Protein AF-A0AAV7UX30-F1 (afdb_monomer_lite)

Foldseek 3Di:
DDEDEDADADEDAEEEEAADDYEYEEEYEYEEEYEHHEHYEYNYEYAYEYEYEAHYEYEAEEEYHYHEEYEHAYEYEYAEEYEAEEEYEAHEEYEYEEEYEAEEEYEHEEHYHYNYDYHYHYHYDYDYDDD

Structure (mmCIF, N/CA/C/O backbone):
data_AF-A0AAV7UX30-F1
#
_entry.id   AF-A0AAV7UX30-F1
#
loop_
_atom_site.group_PDB
_atom_site.id
_atom_site.type_symbol
_atom_site.label_atom_id
_atom_site.label_alt_id
_atom_site.label_comp_id
_atom_site.label_asym_id
_atom_site.label_entity_id
_atom_site.label_seq_id
_atom_site.pdbx_PDB_ins_code
_atom_site.Cartn_x
_atom_site.Cartn_y
_atom_site.Cartn_z
_atom_site.occupancy
_atom_site.B_iso_or_equiv
_atom_site.auth_seq_id
_atom_site.auth_comp_id
_atom_site.auth_asym_id
_atom_site.auth_atom_id
_atom_site.pdbx_PDB_model_num
ATOM 1 N N . MET A 1 1 ? -1.260 0.871 -24.128 1.00 43.91 1 MET A N 1
ATOM 2 C CA . MET A 1 1 ? -0.107 0.504 -23.287 1.00 43.91 1 MET A CA 1
ATOM 3 C C . MET A 1 1 ? -0.537 -0.767 -22.577 1.00 43.91 1 MET A C 1
ATOM 5 O O . MET A 1 1 ? -1.609 -0.753 -21.989 1.00 43.91 1 MET A O 1
ATOM 9 N N . GLY A 1 2 ? 0.112 -1.894 -22.880 1.00 38.81 2 GLY A N 1
ATOM 10 C CA . GLY A 1 2 ? -0.275 -3.208 -22.342 1.00 38.81 2 GLY A CA 1
ATOM 11 C C . GLY A 1 2 ? 0.251 -3.395 -20.916 1.00 38.81 2 GLY A C 1
ATOM 12 O O . GLY A 1 2 ? 1.060 -2.573 -20.496 1.00 38.81 2 GLY A O 1
ATOM 13 N N . PRO A 1 3 ? -0.187 -4.435 -20.185 1.00 50.16 3 PRO A N 1
ATOM 14 C CA . PRO A 1 3 ? 0.349 -4.722 -18.858 1.00 50.16 3 PRO A CA 1
ATOM 15 C C . PRO A 1 3 ? 1.848 -5.018 -18.974 1.00 50.16 3 PRO A C 1
ATOM 17 O O . PRO A 1 3 ? 2.245 -5.957 -19.669 1.00 50.16 3 PRO A O 1
ATOM 20 N N . GLU A 1 4 ? 2.679 -4.204 -18.330 1.00 55.91 4 GLU A N 1
ATOM 21 C CA . GLU A 1 4 ? 4.115 -4.455 -18.250 1.00 55.91 4 GLU A CA 1
ATOM 22 C C . GLU A 1 4 ? 4.330 -5.573 -17.224 1.00 55.91 4 GLU A C 1
ATOM 24 O O . GLU A 1 4 ? 4.103 -5.396 -16.034 1.00 55.91 4 GLU A O 1
ATOM 29 N N . HIS A 1 5 ? 4.677 -6.773 -17.693 1.00 49.81 5 HIS A N 1
ATOM 30 C CA . HIS A 1 5 ? 5.079 -7.876 -16.819 1.00 49.81 5 HIS A CA 1
ATOM 31 C C . HIS A 1 5 ? 6.583 -7.788 -16.612 1.00 49.81 5 HIS A C 1
ATOM 33 O O . HIS A 1 5 ? 7.352 -8.187 -17.491 1.00 49.81 5 HIS A O 1
ATOM 39 N N . THR A 1 6 ? 7.002 -7.281 -15.455 1.00 53.41 6 THR A N 1
ATOM 40 C CA . THR A 1 6 ? 8.425 -7.182 -15.135 1.00 53.41 6 THR A CA 1
ATOM 41 C C . THR A 1 6 ? 8.747 -8.075 -13.946 1.00 53.41 6 THR A C 1
ATOM 43 O O . THR A 1 6 ? 8.472 -7.751 -12.799 1.00 53.41 6 THR A O 1
ATOM 46 N N . ALA A 1 7 ? 9.357 -9.229 -14.216 1.00 50.03 7 ALA A N 1
ATOM 47 C CA . ALA A 1 7 ? 10.026 -10.012 -13.183 1.00 50.03 7 ALA A CA 1
ATOM 48 C C . ALA A 1 7 ? 11.434 -9.427 -12.990 1.00 50.03 7 ALA A C 1
ATOM 50 O O . ALA A 1 7 ? 12.364 -9.796 -13.709 1.00 50.03 7 ALA A O 1
ATOM 51 N N . ARG A 1 8 ? 11.581 -8.460 -12.081 1.00 56.22 8 ARG A N 1
ATOM 52 C CA . ARG A 1 8 ? 12.874 -7.849 -11.737 1.00 56.22 8 ARG A CA 1
ATOM 53 C C . ARG A 1 8 ? 12.935 -7.529 -10.247 1.00 56.22 8 ARG A C 1
ATOM 55 O O . ARG A 1 8 ? 11.940 -7.085 -9.699 1.00 56.22 8 ARG A O 1
ATOM 62 N N . VAL A 1 9 ? 14.112 -7.687 -9.643 1.00 56.06 9 VAL A N 1
ATOM 63 C CA . VAL A 1 9 ? 14.461 -6.914 -8.445 1.00 56.06 9 VAL A CA 1
ATOM 64 C C . VAL A 1 9 ? 14.764 -5.503 -8.937 1.00 56.06 9 VAL A C 1
ATOM 66 O O . VAL A 1 9 ? 15.642 -5.336 -9.791 1.00 56.06 9 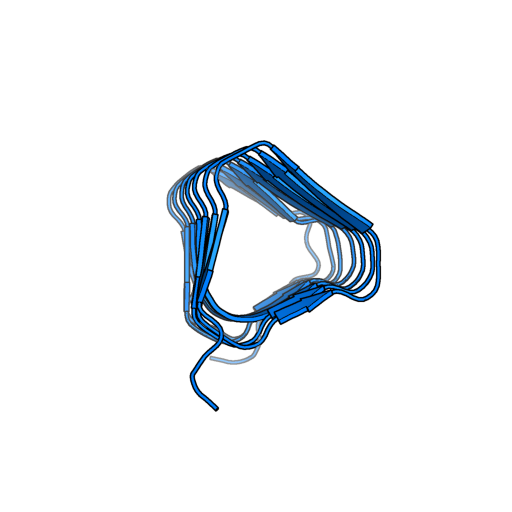VAL A O 1
ATOM 69 N N . SER A 1 10 ? 13.999 -4.511 -8.493 1.00 66.56 10 SER A N 1
ATOM 70 C CA . SER A 1 10 ? 14.158 -3.119 -8.930 1.00 66.56 10 SER A CA 1
ATOM 71 C C . SER A 1 10 ? 14.341 -2.222 -7.721 1.00 66.56 10 SER A C 1
ATOM 73 O O . SER A 1 10 ? 13.437 -2.116 -6.903 1.00 66.56 10 SER A O 1
ATOM 75 N N . GLY A 1 11 ? 15.500 -1.571 -7.644 1.00 67.25 11 GLY A N 1
ATOM 76 C CA . GLY A 1 11 ? 15.712 -0.405 -6.795 1.00 67.25 11 GLY A CA 1
ATOM 77 C C . GLY A 1 11 ? 15.565 0.850 -7.648 1.00 67.25 11 GLY A C 1
ATOM 78 O O . GLY A 1 11 ? 16.224 0.928 -8.692 1.00 67.25 11 GLY A O 1
ATOM 79 N N . GLN A 1 12 ? 14.724 1.808 -7.264 1.00 76.00 12 GLN A N 1
ATOM 80 C CA . GLN A 1 12 ? 14.783 3.148 -7.859 1.00 76.00 12 GLN A CA 1
ATOM 81 C C . GLN A 1 12 ? 15.088 4.187 -6.791 1.00 76.00 12 GLN A C 1
ATOM 83 O O . GLN A 1 12 ? 14.552 4.152 -5.691 1.00 76.00 12 GLN A O 1
ATOM 88 N N . GLU A 1 13 ? 15.950 5.127 -7.163 1.00 78.06 13 GLU A N 1
ATOM 89 C CA . GLU A 1 13 ? 16.272 6.300 -6.366 1.00 78.06 13 GLU A CA 1
ATOM 90 C C . GLU A 1 13 ? 15.673 7.528 -7.059 1.00 78.06 13 GLU A C 1
ATOM 92 O O . GLU A 1 13 ? 15.968 7.811 -8.227 1.00 78.06 13 GLU A O 1
ATOM 97 N N . GLY A 1 14 ? 14.835 8.269 -6.341 1.00 79.75 14 GLY A N 1
ATOM 98 C CA . GLY A 1 14 ? 14.198 9.494 -6.806 1.00 79.75 14 GLY A CA 1
ATOM 99 C C . GLY A 1 14 ? 12.707 9.353 -7.143 1.00 79.75 14 GLY A C 1
ATOM 100 O O . GLY A 1 14 ? 12.094 8.315 -6.921 1.00 79.75 14 GLY A O 1
ATOM 101 N N . PRO A 1 15 ? 12.093 10.437 -7.655 1.00 81.00 15 PRO A N 1
ATOM 102 C CA . PRO A 1 15 ? 10.652 10.509 -7.843 1.00 81.00 15 PRO A CA 1
ATOM 103 C C . PRO A 1 15 ? 10.144 9.522 -8.899 1.00 81.00 15 PRO A C 1
ATOM 105 O O . PRO A 1 15 ? 10.625 9.530 -10.037 1.00 81.00 15 PRO A O 1
ATOM 108 N N . SER A 1 16 ? 9.100 8.773 -8.552 1.00 81.44 16 SER A N 1
ATOM 109 C CA . SER A 1 16 ? 8.432 7.824 -9.447 1.00 81.44 16 SER A CA 1
ATOM 110 C C . SER A 1 16 ? 6.957 8.182 -9.639 1.00 81.44 16 SER A C 1
ATOM 112 O O . SER A 1 16 ? 6.257 8.541 -8.694 1.00 81.44 16 SER A O 1
ATOM 114 N N . ILE A 1 17 ? 6.472 8.100 -10.883 1.00 81.56 17 ILE A N 1
ATOM 115 C CA . ILE A 1 17 ? 5.052 8.277 -11.216 1.00 81.56 17 ILE A CA 1
ATOM 116 C C . ILE A 1 17 ? 4.611 7.100 -12.083 1.00 81.56 17 ILE A C 1
ATOM 118 O O . ILE A 1 17 ? 5.071 6.960 -13.218 1.00 81.56 17 ILE A O 1
ATOM 122 N N . VAL A 1 18 ? 3.700 6.284 -11.562 1.00 74.06 18 VAL A N 1
ATOM 123 C CA . VAL A 1 18 ? 3.106 5.130 -12.244 1.00 74.06 18 VAL A CA 1
ATOM 124 C C . VAL A 1 18 ? 1.639 5.433 -12.512 1.00 74.06 18 VAL A C 1
ATOM 126 O O . VAL A 1 18 ? 0.937 5.976 -11.663 1.00 74.06 18 VAL A O 1
ATOM 129 N N . THR A 1 19 ? 1.140 5.111 -13.703 1.00 67.12 19 THR A N 1
ATOM 130 C CA . THR A 1 19 ? -0.277 5.323 -14.042 1.00 67.12 19 THR A CA 1
ATOM 131 C C . THR A 1 19 ? -0.918 4.031 -14.564 1.00 67.12 19 THR A C 1
ATOM 133 O O . THR A 1 19 ? -1.397 3.981 -15.694 1.00 67.12 19 THR A O 1
ATOM 136 N N . GLY A 1 20 ? -0.887 2.991 -13.720 1.00 59.22 20 GLY A N 1
ATOM 137 C CA . GLY A 1 20 ? -1.610 1.716 -13.828 1.00 59.22 20 GLY A CA 1
ATOM 138 C C . GLY A 1 20 ? -1.240 0.834 -15.025 1.00 59.22 20 GLY A C 1
ATOM 139 O O . GLY A 1 20 ? -0.456 1.233 -15.884 1.00 59.22 20 GLY A O 1
ATOM 140 N N . PRO A 1 21 ? -1.937 -0.306 -15.194 1.00 57.88 21 PRO A N 1
ATOM 141 C CA . PRO A 1 21 ? -1.865 -1.476 -14.304 1.00 57.88 21 PRO A CA 1
ATOM 142 C C . PRO A 1 21 ? -0.411 -1.889 -13.997 1.00 57.88 21 PRO A C 1
ATOM 144 O O . PRO A 1 21 ? 0.391 -1.921 -14.926 1.00 57.88 21 PRO A O 1
ATOM 147 N N . GLU A 1 22 ? -0.078 -2.316 -12.780 1.00 65.81 22 GLU A N 1
ATOM 148 C CA . GLU A 1 22 ? 1.226 -2.940 -12.500 1.00 65.81 22 GLU A CA 1
ATOM 149 C C . GLU A 1 22 ? 1.087 -4.354 -11.927 1.00 65.81 22 GLU A C 1
ATOM 151 O O . GLU A 1 22 ? 0.202 -4.632 -11.124 1.00 65.81 22 GLU A O 1
ATOM 156 N N . THR A 1 23 ? 1.939 -5.269 -12.402 1.00 62.66 23 THR A N 1
ATOM 157 C CA . THR A 1 23 ? 2.082 -6.628 -11.874 1.00 62.66 23 THR A CA 1
ATOM 158 C C . THR A 1 23 ? 3.561 -6.933 -11.710 1.00 62.66 23 THR A C 1
ATOM 160 O O . THR A 1 23 ? 4.252 -7.256 -12.685 1.00 62.66 23 THR A O 1
ATOM 163 N N . THR A 1 24 ? 4.026 -6.857 -10.470 1.00 64.88 24 THR A N 1
ATOM 164 C CA . THR A 1 24 ? 5.414 -7.125 -10.114 1.00 64.88 24 THR A CA 1
ATOM 165 C C . THR A 1 24 ? 5.493 -8.422 -9.322 1.00 64.88 24 THR A C 1
ATOM 167 O O . THR A 1 24 ? 4.787 -8.652 -8.343 1.00 64.88 24 THR A O 1
ATOM 170 N N . ALA A 1 25 ? 6.324 -9.339 -9.813 1.00 61.47 25 ALA A N 1
ATOM 171 C CA . ALA A 1 25 ? 6.421 -10.685 -9.263 1.00 61.47 25 ALA A CA 1
ATOM 172 C C . ALA A 1 25 ? 7.576 -10.853 -8.265 1.00 61.47 25 ALA A C 1
ATOM 174 O O . ALA A 1 25 ? 7.792 -11.980 -7.834 1.00 61.47 25 ALA A O 1
ATOM 175 N N . GLN A 1 26 ? 8.372 -9.814 -7.985 1.00 68.56 26 GLN A N 1
ATOM 176 C CA . GLN A 1 26 ? 9.650 -9.868 -7.253 1.00 68.56 26 GLN A CA 1
ATOM 177 C C . GLN A 1 26 ? 9.854 -8.601 -6.399 1.00 68.56 26 GLN A C 1
ATOM 179 O O . GLN A 1 26 ? 9.104 -7.650 -6.549 1.00 68.56 26 GLN A O 1
ATOM 184 N N . ASP A 1 27 ? 10.867 -8.619 -5.532 1.00 72.00 27 ASP A N 1
ATOM 185 C CA . ASP A 1 27 ? 11.148 -7.584 -4.530 1.00 72.00 27 ASP A CA 1
ATOM 186 C C . ASP A 1 27 ? 11.416 -6.188 -5.138 1.00 72.00 27 ASP A C 1
ATOM 188 O O . ASP A 1 27 ? 12.221 -6.052 -6.073 1.00 72.00 27 ASP A O 1
ATOM 192 N N . THR A 1 28 ? 10.760 -5.148 -4.620 1.00 76.81 28 THR A N 1
ATOM 193 C CA . THR A 1 28 ? 10.954 -3.753 -5.051 1.00 76.81 28 THR A CA 1
ATOM 194 C C . THR A 1 28 ? 11.382 -2.867 -3.897 1.00 76.81 28 THR A C 1
ATOM 196 O O . THR A 1 28 ? 10.725 -2.859 -2.860 1.00 76.81 28 THR A O 1
ATOM 199 N N . ALA A 1 29 ? 12.415 -2.056 -4.126 1.00 79.50 29 ALA A N 1
ATOM 200 C CA . ALA A 1 29 ? 12.842 -1.000 -3.216 1.00 79.50 29 ALA A CA 1
ATOM 201 C C . ALA A 1 29 ? 12.691 0.371 -3.894 1.00 79.50 29 ALA A C 1
ATOM 203 O O . ALA A 1 29 ? 13.170 0.567 -5.017 1.00 79.50 29 ALA A O 1
ATOM 204 N N . GLN A 1 30 ? 12.029 1.318 -3.238 1.00 81.50 30 GLN A N 1
ATOM 205 C CA . GLN A 1 30 ? 11.822 2.672 -3.758 1.00 81.50 30 GLN A CA 1
ATOM 206 C C . GLN A 1 30 ? 12.294 3.705 -2.739 1.00 81.50 30 GLN A C 1
ATOM 208 O O . GLN A 1 30 ? 11.718 3.824 -1.666 1.00 81.50 30 GLN A O 1
ATOM 213 N N . GLU A 1 31 ? 13.302 4.488 -3.110 1.00 84.56 31 GLU A N 1
ATOM 214 C CA . GLU A 1 31 ? 13.822 5.590 -2.302 1.00 84.56 31 GLU A CA 1
ATOM 215 C C . GLU A 1 31 ? 13.322 6.917 -2.879 1.00 84.56 31 GLU A C 1
ATOM 217 O O . GLU A 1 31 ? 13.785 7.374 -3.929 1.00 84.56 31 GLU A O 1
ATOM 222 N N . GLY A 1 32 ? 12.402 7.581 -2.192 1.00 84.75 32 GLY A N 1
ATOM 223 C CA . GLY A 1 32 ? 11.888 8.898 -2.543 1.00 84.75 32 GLY A CA 1
ATOM 224 C C . GLY A 1 32 ? 10.379 8.942 -2.804 1.00 84.75 32 GLY A C 1
ATOM 225 O O . GLY A 1 32 ? 9.646 7.984 -2.573 1.00 84.75 32 GLY A O 1
ATOM 226 N N . PRO A 1 33 ? 9.875 10.106 -3.252 1.00 84.81 33 PRO A N 1
ATOM 227 C CA . PRO A 1 33 ? 8.445 10.318 -3.422 1.00 84.81 33 PRO A CA 1
ATOM 228 C C . PRO A 1 33 ? 7.874 9.483 -4.575 1.00 84.81 33 PRO A C 1
ATOM 230 O O . PRO A 1 33 ? 8.344 9.599 -5.710 1.00 84.81 33 PRO A O 1
ATOM 233 N N . SER A 1 34 ? 6.795 8.744 -4.320 1.00 84.88 34 SER A N 1
ATOM 234 C CA . SER A 1 34 ? 6.119 7.937 -5.344 1.00 84.88 34 SER A CA 1
ATOM 235 C C . SER A 1 34 ? 4.639 8.273 -5.468 1.00 84.88 34 SER A C 1
ATOM 237 O O . SER A 1 34 ? 3.942 8.504 -4.479 1.00 84.88 34 SER A O 1
ATOM 239 N N . ILE A 1 35 ? 4.147 8.290 -6.708 1.00 85.00 35 ILE A N 1
ATOM 240 C CA . ILE A 1 35 ? 2.726 8.451 -7.023 1.00 85.00 35 ILE A CA 1
ATOM 241 C C . ILE A 1 35 ? 2.293 7.307 -7.935 1.00 85.00 35 ILE A C 1
ATOM 243 O O . ILE A 1 35 ? 2.757 7.210 -9.071 1.00 85.00 35 ILE A O 1
ATOM 247 N N . VAL A 1 36 ? 1.363 6.482 -7.469 1.00 82.38 36 VAL A N 1
ATOM 248 C CA . VAL A 1 36 ? 0.773 5.375 -8.225 1.00 82.38 36 VAL A CA 1
ATOM 249 C C . VAL A 1 36 ? -0.697 5.685 -8.473 1.00 82.38 36 VAL A C 1
ATOM 251 O O . VAL A 1 36 ? -1.453 6.007 -7.560 1.00 82.38 36 VAL A O 1
ATOM 254 N N . THR A 1 37 ? -1.127 5.639 -9.730 1.00 82.69 37 THR A N 1
ATOM 255 C CA . THR A 1 37 ? -2.528 5.852 -10.110 1.00 82.69 37 THR A CA 1
ATOM 256 C C . THR A 1 37 ? -3.023 4.720 -10.996 1.00 82.69 37 THR A C 1
ATOM 258 O O . THR A 1 37 ? -2.649 4.630 -12.159 1.00 82.69 37 THR A O 1
ATOM 261 N N . GLY A 1 38 ? -3.919 3.885 -10.491 1.00 80.50 38 GLY A N 1
ATOM 262 C CA . GLY A 1 38 ? -4.482 2.744 -11.206 1.00 80.50 38 GLY A CA 1
ATOM 263 C C . GLY A 1 38 ? -4.259 1.429 -10.460 1.00 80.50 38 GLY A C 1
ATOM 264 O O . GLY A 1 38 ? -3.894 1.460 -9.292 1.00 80.50 38 GLY A O 1
ATOM 265 N N . PRO A 1 39 ? -4.537 0.286 -11.111 1.00 75.19 39 PRO A N 1
ATOM 266 C CA . PRO A 1 39 ? -4.347 -1.014 -10.489 1.00 75.19 39 PRO A CA 1
ATOM 267 C C . PRO A 1 39 ? -2.873 -1.306 -10.233 1.00 75.19 39 PRO A C 1
ATOM 269 O O . PRO A 1 3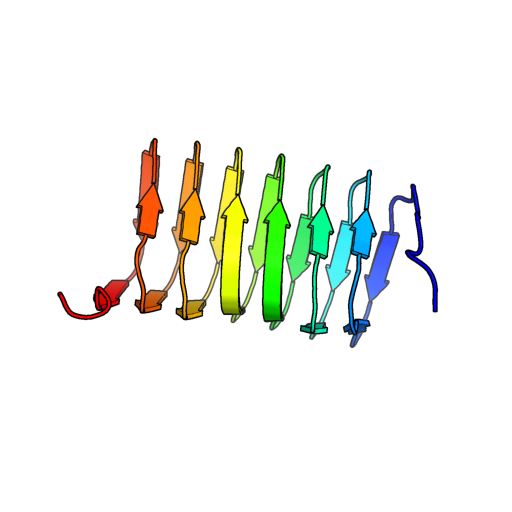9 ? -2.059 -1.150 -11.141 1.00 75.19 39 PRO A O 1
ATOM 272 N N . GLU A 1 40 ? -2.561 -1.804 -9.049 1.00 77.19 40 GLU A N 1
ATOM 273 C CA . GLU A 1 40 ? -1.255 -2.356 -8.709 1.00 77.19 40 GLU A CA 1
ATOM 274 C C . GLU A 1 40 ? -1.431 -3.750 -8.099 1.00 77.19 40 GLU A C 1
ATOM 276 O O . GLU A 1 40 ? -2.433 -4.050 -7.445 1.00 77.19 40 GLU A O 1
ATOM 281 N N . THR A 1 41 ? -0.507 -4.652 -8.398 1.00 74.06 41 THR A N 1
ATOM 282 C CA . THR A 1 41 ? -0.466 -5.986 -7.817 1.00 74.06 41 THR A CA 1
ATOM 283 C C . THR A 1 41 ? 0.978 -6.393 -7.627 1.00 74.06 41 THR A C 1
ATOM 285 O O . THR A 1 41 ? 1.708 -6.592 -8.605 1.00 74.06 41 THR A O 1
ATOM 288 N N . THR A 1 42 ? 1.352 -6.605 -6.376 1.00 74.00 42 THR A N 1
ATOM 289 C CA . THR A 1 42 ? 2.702 -7.000 -6.016 1.00 74.00 42 THR A CA 1
ATOM 290 C C . THR A 1 42 ? 2.695 -8.346 -5.301 1.00 74.00 42 THR A C 1
ATOM 292 O O . THR A 1 42 ? 1.972 -8.586 -4.333 1.00 74.00 42 THR A O 1
ATOM 295 N N . ALA A 1 43 ? 3.470 -9.291 -5.839 1.00 66.44 43 ALA A N 1
ATOM 296 C CA . ALA A 1 43 ? 3.483 -10.671 -5.362 1.00 66.44 43 ALA A CA 1
ATOM 297 C C . ALA A 1 43 ? 4.598 -10.966 -4.344 1.00 66.44 43 ALA A C 1
ATOM 299 O O . ALA A 1 43 ? 4.535 -12.006 -3.692 1.00 66.44 43 ALA A O 1
ATOM 300 N N . GLN A 1 44 ? 5.634 -10.126 -4.251 1.00 69.88 44 GLN A N 1
ATOM 301 C CA . GLN A 1 44 ? 6.816 -10.295 -3.387 1.00 69.88 44 GLN A CA 1
ATOM 302 C C . GLN A 1 44 ? 7.217 -8.936 -2.789 1.00 69.88 44 GLN A C 1
ATOM 304 O O . GLN A 1 44 ? 6.806 -7.925 -3.334 1.00 69.88 44 GLN A O 1
ATOM 309 N N . GLY A 1 45 ? 8.004 -8.937 -1.709 1.00 74.62 45 GLY A N 1
ATOM 310 C CA . GLY A 1 45 ? 8.302 -7.787 -0.843 1.00 74.62 45 GLY A CA 1
ATOM 311 C C . GLY A 1 45 ? 8.381 -6.395 -1.492 1.00 74.62 45 GLY A C 1
ATOM 312 O O . GLY A 1 45 ? 9.079 -6.194 -2.485 1.00 74.62 45 GLY A O 1
ATOM 313 N N . THR A 1 46 ? 7.714 -5.408 -0.897 1.00 78.75 46 THR A N 1
ATOM 314 C CA . THR A 1 46 ? 7.864 -3.985 -1.228 1.00 78.75 46 THR A CA 1
ATOM 315 C C . THR A 1 46 ? 8.489 -3.255 -0.051 1.00 78.75 46 THR A C 1
ATOM 317 O O . THR A 1 46 ? 7.916 -3.259 1.034 1.00 78.75 46 THR A O 1
ATOM 320 N N . ALA A 1 47 ? 9.616 -2.589 -0.267 1.00 82.94 47 ALA A N 1
ATOM 321 C CA . ALA A 1 47 ? 10.171 -1.615 0.658 1.00 82.94 47 ALA A CA 1
ATOM 322 C C . ALA A 1 47 ? 10.119 -0.234 0.009 1.00 82.94 47 ALA A C 1
ATOM 324 O O . ALA A 1 47 ? 10.550 -0.056 -1.134 1.00 82.94 47 ALA A O 1
ATOM 325 N N . GLN A 1 48 ? 9.603 0.754 0.720 1.00 84.19 48 GLN A N 1
ATOM 326 C CA . GLN A 1 48 ? 9.598 2.117 0.225 1.00 84.19 48 GLN A CA 1
ATOM 327 C C . GLN A 1 48 ? 9.947 3.093 1.341 1.00 84.19 48 GLN A C 1
ATOM 329 O O . GLN A 1 48 ? 9.322 3.089 2.395 1.00 84.19 48 GLN A O 1
ATOM 334 N N . GLU A 1 49 ? 10.918 3.960 1.072 1.00 87.12 49 GLU A N 1
ATOM 335 C CA . GLU A 1 49 ? 11.260 5.085 1.930 1.00 87.12 49 GLU A CA 1
ATOM 336 C C . GLU A 1 49 ? 10.859 6.395 1.249 1.00 87.12 49 GLU A C 1
ATOM 338 O O . GLU A 1 49 ? 11.215 6.679 0.106 1.00 87.12 49 GLU A O 1
ATOM 343 N N . GLY A 1 50 ? 10.133 7.245 1.962 1.00 87.00 50 GLY A N 1
ATOM 344 C CA . GLY A 1 50 ? 9.637 8.524 1.482 1.00 87.00 50 GLY A CA 1
ATOM 345 C C . GLY A 1 50 ? 8.124 8.548 1.257 1.00 87.00 50 GLY A C 1
ATOM 346 O O . GLY A 1 50 ? 7.421 7.566 1.461 1.00 87.00 50 GLY A O 1
ATOM 347 N N . PRO A 1 51 ? 7.584 9.718 0.880 1.00 87.56 51 PRO A N 1
ATOM 348 C CA . PRO A 1 51 ? 6.146 9.908 0.822 1.00 87.56 51 PRO A CA 1
ATOM 349 C C . PRO A 1 51 ? 5.499 9.187 -0.368 1.00 87.56 51 PRO A C 1
ATOM 351 O O . PRO A 1 51 ? 5.974 9.280 -1.504 1.00 87.56 51 PRO A O 1
ATOM 354 N N . SER A 1 52 ? 4.348 8.572 -0.113 1.00 87.75 52 SER A N 1
ATOM 355 C CA . SER A 1 52 ? 3.629 7.715 -1.061 1.00 87.75 52 SER A CA 1
ATOM 356 C C . SER A 1 52 ? 2.212 8.215 -1.289 1.00 87.75 52 SER A C 1
ATOM 358 O O . SER A 1 52 ? 1.494 8.542 -0.343 1.00 87.75 52 SER A O 1
ATOM 360 N N . ILE A 1 53 ? 1.775 8.248 -2.548 1.00 88.50 53 ILE A N 1
ATOM 361 C CA . ILE A 1 53 ? 0.370 8.477 -2.898 1.00 88.50 53 ILE A CA 1
ATOM 362 C C . ILE A 1 53 ? -0.088 7.374 -3.842 1.00 88.50 53 ILE A C 1
ATOM 364 O O . ILE A 1 53 ? 0.346 7.322 -4.991 1.00 88.50 53 ILE A O 1
ATOM 368 N N . VAL A 1 54 ? -1.017 6.542 -3.384 1.00 86.38 54 VAL A N 1
ATOM 369 C CA . VAL A 1 54 ? -1.641 5.482 -4.177 1.00 86.38 54 VAL A CA 1
ATOM 370 C C . VAL A 1 54 ? -3.102 5.840 -4.413 1.00 86.38 54 VAL A C 1
ATOM 372 O O . VAL A 1 54 ? -3.852 6.158 -3.492 1.00 86.38 54 VAL A O 1
ATOM 375 N N . THR A 1 55 ? -3.525 5.843 -5.672 1.00 87.06 55 THR A N 1
ATOM 376 C CA . THR A 1 55 ? -4.912 6.097 -6.069 1.00 87.06 55 THR A CA 1
ATOM 377 C C . THR A 1 55 ? -5.399 4.982 -6.978 1.00 87.06 55 THR A C 1
ATOM 379 O O . THR A 1 55 ? -5.007 4.913 -8.141 1.00 87.06 55 THR A O 1
ATOM 382 N N . GLY A 1 56 ? -6.302 4.142 -6.490 1.00 85.31 56 GLY A N 1
ATOM 3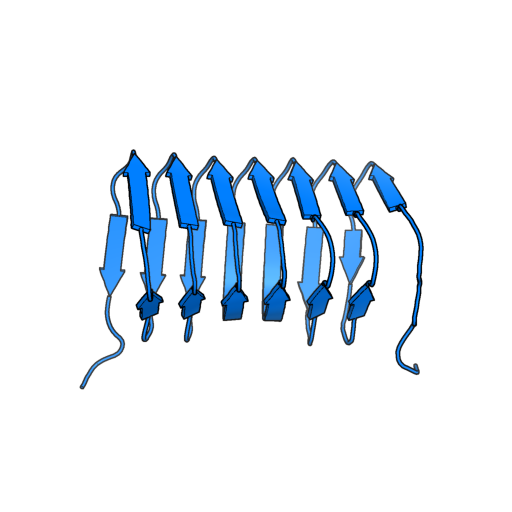83 C CA . GLY A 1 56 ? -6.827 3.002 -7.232 1.00 85.31 56 GLY A CA 1
ATOM 384 C C . GLY A 1 56 ? -6.859 1.728 -6.394 1.00 85.31 56 GLY A C 1
ATOM 385 O O . GLY A 1 56 ? -6.731 1.795 -5.176 1.00 85.31 56 GLY A O 1
ATOM 386 N N . PRO A 1 57 ? -7.116 0.578 -7.034 1.00 80.56 57 PRO A N 1
ATOM 387 C CA . PRO A 1 57 ? -6.989 -0.712 -6.382 1.00 80.56 57 PRO A CA 1
ATOM 388 C C . PRO A 1 57 ? -5.514 -1.104 -6.236 1.00 80.56 57 PRO A C 1
ATOM 390 O O . PRO A 1 57 ? -4.780 -1.098 -7.223 1.00 80.56 57 PRO A O 1
ATOM 393 N N . GLU A 1 58 ? -5.120 -1.497 -5.037 1.00 82.38 58 GLU A N 1
ATOM 394 C CA . GLU A 1 58 ? -3.802 -2.035 -4.709 1.00 82.38 58 GLU A CA 1
ATOM 395 C C . GLU A 1 58 ? -3.965 -3.422 -4.079 1.00 82.38 58 GLU A C 1
ATOM 397 O O . GLU A 1 58 ? -4.953 -3.691 -3.383 1.00 82.38 58 GLU A O 1
ATOM 402 N N . SER A 1 59 ? -3.048 -4.332 -4.405 1.00 79.94 59 SER A N 1
ATOM 403 C CA . SER A 1 59 ? -3.007 -5.646 -3.780 1.00 79.94 59 SER A CA 1
ATOM 404 C C . SER A 1 59 ? -1.581 -6.132 -3.571 1.00 79.94 59 SER A C 1
ATOM 406 O O . SER A 1 59 ? -0.834 -6.316 -4.536 1.00 79.94 59 SER A O 1
ATOM 408 N N . SER A 1 60 ? -1.273 -6.468 -2.322 1.00 79.50 60 SER A N 1
ATOM 409 C CA . SER A 1 60 ? 0.038 -6.937 -1.886 1.00 79.50 60 SER A CA 1
ATOM 410 C C . SER A 1 60 ? -0.062 -8.319 -1.240 1.00 79.50 60 SER A C 1
ATOM 412 O O . SER A 1 60 ? -0.915 -8.589 -0.390 1.00 79.50 60 SER A O 1
ATOM 414 N N . ALA A 1 61 ? 0.781 -9.255 -1.684 1.00 73.06 61 ALA A N 1
ATOM 415 C CA . ALA A 1 61 ? 0.635 -10.666 -1.323 1.00 73.06 61 ALA A CA 1
ATOM 416 C C . ALA A 1 61 ? 1.506 -11.137 -0.149 1.00 73.06 61 ALA A C 1
ATOM 418 O O . ALA A 1 61 ? 1.154 -12.150 0.451 1.00 73.06 61 ALA A O 1
ATOM 419 N N . GLN A 1 62 ? 2.647 -10.504 0.136 1.00 74.50 62 GLN A N 1
ATOM 420 C CA . GLN A 1 62 ? 3.630 -11.011 1.109 1.00 74.50 62 GLN A CA 1
ATOM 421 C C . GLN A 1 62 ? 4.054 -9.908 2.085 1.00 74.50 62 GLN A C 1
ATOM 423 O O . GLN A 1 62 ? 3.396 -9.761 3.099 1.00 74.50 62 GLN A O 1
ATOM 428 N N . ASP A 1 63 ? 5.071 -9.110 1.781 1.00 80.19 63 ASP A N 1
ATOM 429 C CA . ASP A 1 63 ? 5.642 -8.176 2.756 1.00 80.19 63 ASP A CA 1
ATOM 430 C C . ASP A 1 63 ? 5.610 -6.744 2.220 1.00 80.19 63 ASP A C 1
ATOM 432 O O . ASP A 1 63 ? 6.075 -6.490 1.107 1.00 80.19 63 ASP A O 1
ATOM 436 N N . THR A 1 64 ? 5.109 -5.802 3.010 1.00 82.25 64 THR A N 1
ATOM 437 C CA . THR A 1 64 ? 5.112 -4.377 2.676 1.00 82.25 64 THR A CA 1
ATOM 438 C C . THR A 1 64 ? 5.699 -3.575 3.825 1.00 82.25 64 THR A C 1
ATOM 440 O O . THR A 1 64 ? 5.108 -3.494 4.891 1.00 82.25 64 THR A O 1
ATOM 443 N N . ALA A 1 65 ? 6.849 -2.946 3.597 1.00 84.94 65 ALA A N 1
ATOM 444 C CA . ALA A 1 65 ? 7.468 -1.993 4.504 1.00 84.94 65 ALA A CA 1
ATOM 445 C C . ALA A 1 65 ? 7.444 -0.596 3.877 1.00 84.94 65 ALA A C 1
ATOM 447 O O . ALA A 1 65 ? 7.885 -0.401 2.742 1.00 84.94 65 ALA A O 1
ATOM 448 N N . GLN A 1 66 ? 6.924 0.376 4.612 1.00 85.94 66 GLN A N 1
ATOM 449 C CA . GLN A 1 66 ? 6.766 1.752 4.155 1.00 85.94 66 GLN A CA 1
ATOM 450 C C . GLN A 1 66 ? 7.225 2.703 5.258 1.00 85.94 66 GLN A C 1
ATOM 452 O O . GLN A 1 66 ? 6.643 2.749 6.339 1.00 85.94 66 GLN A O 1
ATOM 457 N N . GLU A 1 67 ? 8.259 3.480 4.966 1.00 88.62 67 GLU A N 1
ATOM 458 C CA . GLU A 1 67 ? 8.814 4.502 5.847 1.00 88.62 67 GLU A CA 1
ATOM 459 C C . GLU A 1 67 ? 8.451 5.878 5.287 1.00 88.62 67 GLU A C 1
ATOM 461 O O . GLU A 1 67 ? 8.989 6.330 4.279 1.00 88.62 67 GLU A O 1
ATOM 466 N N . GLY A 1 68 ? 7.556 6.595 5.950 1.00 88.06 68 GLY A N 1
ATOM 467 C CA . GLY A 1 68 ? 7.176 7.956 5.608 1.00 88.06 68 GLY A CA 1
ATOM 468 C C . GLY A 1 68 ? 5.667 8.159 5.478 1.00 88.06 68 GLY A C 1
ATOM 469 O O . GLY A 1 68 ? 4.863 7.284 5.782 1.00 88.06 68 GLY A O 1
ATOM 470 N N . PRO A 1 69 ? 5.246 9.373 5.079 1.00 88.94 69 PRO A N 1
ATOM 471 C CA . PRO A 1 69 ? 3.831 9.683 4.955 1.00 88.94 69 PRO A CA 1
ATOM 472 C C . PRO A 1 69 ? 3.179 8.965 3.770 1.00 88.94 69 PRO A C 1
ATOM 474 O O . PRO A 1 69 ? 3.589 9.180 2.628 1.00 88.94 69 PRO A O 1
ATOM 477 N N . SER A 1 70 ? 2.097 8.237 4.024 1.00 88.69 70 SER A N 1
ATOM 478 C CA . SER A 1 70 ? 1.372 7.475 3.003 1.00 88.69 70 SER A CA 1
ATOM 479 C C . SER A 1 70 ? -0.076 7.939 2.864 1.00 88.69 70 SER A C 1
ATOM 481 O O . SER A 1 70 ? -0.780 8.189 3.845 1.00 88.69 70 SER A O 1
ATOM 483 N N . ILE A 1 71 ? -0.544 8.067 1.623 1.00 89.50 71 ILE A N 1
ATOM 484 C CA . ILE A 1 71 ? -1.945 8.347 1.300 1.00 89.50 71 ILE A CA 1
ATOM 485 C C . ILE A 1 71 ? -2.428 7.299 0.308 1.00 89.50 71 ILE A C 1
ATOM 487 O O . ILE A 1 71 ? -1.983 7.278 -0.838 1.00 89.50 71 ILE A O 1
ATOM 491 N N . VAL A 1 72 ? -3.393 6.487 0.720 1.00 87.50 72 VAL A N 1
ATOM 492 C CA . VAL A 1 72 ? -4.027 5.473 -0.121 1.00 87.50 72 VAL A CA 1
ATOM 493 C C . VAL A 1 72 ? -5.491 5.840 -0.318 1.00 87.50 72 VAL A C 1
ATOM 495 O O . VAL A 1 72 ? -6.239 6.086 0.628 1.00 87.50 72 VAL A O 1
ATOM 498 N N . THR A 1 73 ? -5.913 5.928 -1.574 1.00 88.31 73 THR A N 1
ATOM 499 C CA . THR A 1 73 ? -7.302 6.194 -1.955 1.00 88.31 73 THR A CA 1
ATOM 500 C C . THR A 1 73 ? -7.792 5.103 -2.891 1.00 88.31 73 THR A C 1
ATOM 502 O O . THR A 1 73 ? -7.381 5.054 -4.050 1.00 88.31 73 THR A O 1
ATOM 505 N N . GLY A 1 74 ? -8.717 4.267 -2.432 1.00 85.94 74 GLY A N 1
ATOM 506 C CA . GLY A 1 74 ? -9.280 3.184 -3.228 1.00 85.94 74 GLY A CA 1
ATOM 507 C C . GLY A 1 74 ? -9.460 1.898 -2.436 1.00 85.94 74 GLY A C 1
ATOM 508 O O . GLY A 1 74 ? -9.775 1.936 -1.253 1.00 85.94 74 GLY A O 1
ATOM 509 N N . LEU A 1 75 ? -9.346 0.775 -3.141 1.00 84.12 75 LEU A N 1
ATOM 510 C CA . LEU A 1 75 ? -9.368 -0.554 -2.539 1.00 84.12 75 LEU A CA 1
ATOM 511 C C . LEU A 1 75 ? -7.934 -0.940 -2.208 1.00 84.12 75 LEU A C 1
ATOM 513 O O . LEU A 1 75 ? -7.110 -0.932 -3.115 1.00 84.12 75 LEU A O 1
ATOM 517 N N . GLU A 1 76 ? -7.665 -1.323 -0.973 1.00 83.75 76 GLU A N 1
ATOM 518 C CA . GLU A 1 76 ? -6.388 -1.919 -0.586 1.00 83.75 76 GLU A CA 1
ATOM 519 C C . GLU A 1 76 ? -6.629 -3.341 -0.080 1.00 83.75 76 GLU A C 1
ATOM 521 O O . GLU A 1 76 ? -7.602 -3.599 0.640 1.00 83.75 76 GLU A O 1
ATOM 526 N N . SER A 1 77 ? -5.781 -4.283 -0.488 1.00 82.38 77 SER A N 1
ATOM 527 C CA . SER A 1 77 ? -5.819 -5.635 0.051 1.00 82.38 77 SER A CA 1
ATOM 528 C C . SER A 1 77 ? -4.426 -6.197 0.268 1.00 82.38 77 SER A C 1
ATOM 530 O O . SER A 1 77 ? -3.717 -6.491 -0.697 1.00 82.38 77 SER A O 1
ATOM 532 N N . THR A 1 78 ? -4.111 -6.469 1.531 1.00 81.25 78 THR A N 1
ATOM 533 C CA . THR A 1 78 ? -2.818 -7.012 1.934 1.00 81.25 78 THR A CA 1
ATOM 534 C C . THR A 1 78 ? -2.965 -8.385 2.585 1.00 81.25 78 THR A C 1
ATOM 536 O O . THR A 1 78 ? -3.821 -8.615 3.444 1.00 81.25 78 THR A O 1
ATOM 539 N N . ALA A 1 79 ? -2.167 -9.356 2.133 1.00 76.88 79 ALA A N 1
ATOM 540 C CA . ALA A 1 79 ? -2.380 -10.759 2.477 1.00 76.88 79 ALA A CA 1
ATOM 541 C C . ALA A 1 79 ? -1.501 -11.304 3.612 1.00 76.88 79 ALA A C 1
ATOM 543 O O . ALA A 1 79 ? -1.912 -12.300 4.207 1.00 76.88 79 ALA A O 1
ATOM 544 N N . GLN A 1 80 ? -0.320 -10.747 3.907 1.00 76.88 80 GLN A N 1
ATOM 545 C CA . GLN A 1 80 ? 0.543 -11.263 4.982 1.00 76.88 80 GLN A CA 1
ATOM 546 C C . GLN A 1 80 ? 1.030 -10.142 5.910 1.00 76.88 80 GLN A C 1
ATOM 548 O O . GLN A 1 80 ? 0.338 -9.897 6.887 1.00 76.88 80 GLN A O 1
ATOM 553 N N . ASP A 1 81 ? 2.140 -9.467 5.632 1.00 81.25 81 ASP A N 1
ATOM 554 C CA . ASP A 1 81 ? 2.790 -8.564 6.590 1.00 81.25 81 ASP A CA 1
ATOM 555 C C . ASP A 1 81 ? 2.876 -7.127 6.064 1.00 81.25 81 ASP A C 1
ATOM 557 O O . ASP A 1 81 ? 3.349 -6.889 4.949 1.00 81.25 81 ASP A O 1
ATOM 561 N N . THR A 1 82 ? 2.433 -6.173 6.881 1.00 82.38 82 THR A N 1
ATOM 562 C CA . THR A 1 82 ? 2.530 -4.743 6.592 1.00 82.38 82 THR A CA 1
ATOM 563 C C . THR A 1 82 ? 3.159 -4.006 7.768 1.00 82.38 82 THR A C 1
ATOM 565 O O . THR A 1 82 ? 2.574 -3.940 8.846 1.00 82.38 82 THR A O 1
ATOM 568 N N . ALA A 1 83 ? 4.294 -3.354 7.538 1.00 85.44 83 ALA A N 1
ATOM 569 C CA . ALA A 1 83 ? 4.914 -2.402 8.448 1.00 85.44 83 ALA A CA 1
ATOM 570 C C . ALA A 1 83 ? 4.835 -0.985 7.859 1.00 85.44 83 ALA A C 1
ATOM 572 O O . AL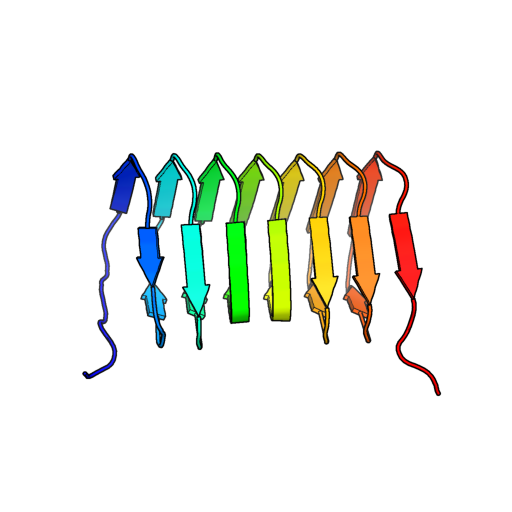A A 1 83 ? 5.305 -0.733 6.748 1.00 85.44 83 ALA A O 1
ATOM 573 N N . GLN A 1 84 ? 4.235 -0.053 8.596 1.00 85.25 84 GLN A N 1
ATOM 574 C CA . GLN A 1 84 ? 4.119 1.355 8.209 1.00 85.25 84 GLN A CA 1
ATOM 575 C C . GLN A 1 84 ? 4.687 2.236 9.314 1.00 85.25 84 GLN A C 1
ATOM 577 O O . GLN A 1 84 ? 4.214 2.201 10.449 1.00 85.25 84 GLN A O 1
ATOM 582 N N . GLU A 1 85 ? 5.647 3.077 8.968 1.00 88.31 85 GLU A N 1
ATOM 583 C CA . GLU A 1 85 ? 6.280 4.017 9.885 1.00 88.31 85 GLU A CA 1
ATOM 584 C C . GLU A 1 85 ? 6.019 5.431 9.385 1.00 88.31 85 GLU A C 1
ATOM 586 O O . GLU A 1 85 ? 6.574 5.890 8.392 1.00 88.31 85 GLU A O 1
ATOM 591 N N . GLY A 1 86 ? 5.148 6.156 10.073 1.00 87.69 86 GLY A N 1
ATOM 592 C CA . GLY A 1 86 ? 4.783 7.522 9.745 1.00 87.69 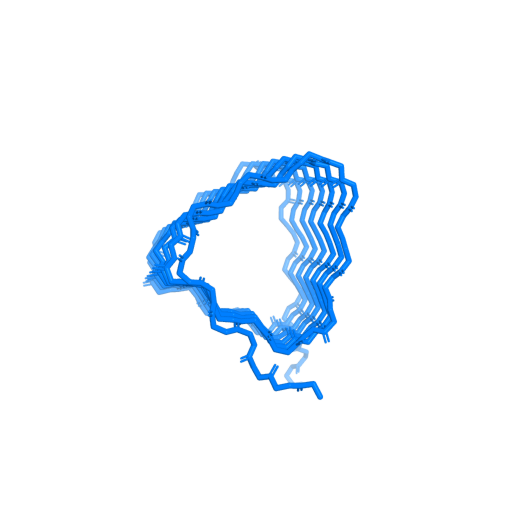86 GLY A CA 1
ATOM 593 C C . GLY A 1 86 ? 3.278 7.746 9.602 1.00 87.69 86 GLY A C 1
ATOM 594 O O . GLY A 1 86 ? 2.454 6.863 9.836 1.00 87.69 86 GLY A O 1
ATOM 595 N N . PRO A 1 87 ? 2.881 8.987 9.274 1.00 88.50 87 PRO A N 1
ATOM 596 C CA . PRO A 1 87 ? 1.479 9.342 9.124 1.00 88.50 87 PRO A CA 1
ATOM 597 C C . PRO A 1 87 ? 0.842 8.640 7.926 1.00 88.50 87 PRO A C 1
ATOM 599 O O . PRO A 1 87 ? 1.307 8.825 6.804 1.00 88.50 87 PRO A O 1
ATOM 602 N N . SER A 1 88 ? -0.273 7.947 8.140 1.00 87.44 88 SER A N 1
ATOM 603 C CA . SER A 1 88 ? -0.985 7.255 7.062 1.00 87.44 88 SER A CA 1
ATOM 604 C C . SER A 1 88 ? -2.446 7.684 6.952 1.00 87.44 88 SER A C 1
ATOM 606 O O . SER A 1 88 ? -3.130 7.911 7.954 1.00 87.44 88 SER A O 1
ATOM 608 N N . ILE A 1 89 ? -2.942 7.823 5.723 1.00 89.00 89 ILE A N 1
ATOM 609 C CA . ILE A 1 89 ? -4.346 8.132 5.434 1.00 89.00 89 ILE A CA 1
ATOM 610 C C . ILE A 1 89 ? -4.873 7.129 4.412 1.00 89.00 89 ILE A C 1
ATOM 612 O O . ILE A 1 89 ? -4.466 7.155 3.254 1.00 89.00 89 ILE A O 1
ATOM 616 N N . PHE A 1 90 ? -5.844 6.323 4.823 1.00 87.12 90 PHE A N 1
ATOM 617 C CA . PHE A 1 90 ? -6.546 5.363 3.982 1.00 87.12 90 PHE A CA 1
ATOM 618 C C . PHE A 1 90 ? -7.978 5.838 3.752 1.00 87.12 90 PHE A C 1
ATOM 620 O O . PHE A 1 90 ? -8.730 6.117 4.690 1.00 87.12 90 PHE A O 1
ATOM 627 N N . THR A 1 91 ? -8.365 5.967 2.488 1.00 88.56 91 THR A N 1
ATOM 628 C CA . THR A 1 91 ? -9.727 6.325 2.087 1.00 88.56 91 THR A CA 1
ATOM 629 C C . THR A 1 91 ? -10.276 5.272 1.140 1.00 88.56 91 THR A C 1
ATOM 631 O O . THR A 1 91 ? -9.898 5.221 -0.028 1.00 88.56 91 THR A O 1
ATOM 634 N N . GLY A 1 92 ? -11.226 4.484 1.627 1.00 85.69 92 GLY A N 1
ATOM 635 C CA . GLY A 1 92 ? -11.860 3.400 0.892 1.00 85.69 92 GLY A CA 1
ATOM 636 C C . GLY A 1 92 ? -11.804 2.077 1.654 1.00 85.69 92 GLY A C 1
ATOM 637 O O . GLY A 1 92 ? -11.509 2.073 2.848 1.00 85.69 92 GLY A O 1
ATOM 638 N N . PRO A 1 93 ? -12.199 0.972 1.007 1.00 84.31 93 PRO A N 1
ATOM 639 C CA . PRO A 1 93 ? -12.170 -0.340 1.632 1.00 84.31 93 PRO A CA 1
ATOM 640 C C . PRO A 1 93 ? -10.746 -0.862 1.780 1.00 84.31 93 PRO A C 1
ATOM 642 O O . PRO A 1 93 ? -9.997 -0.877 0.806 1.00 84.31 93 PRO A O 1
ATOM 645 N N . GLU A 1 94 ? -10.436 -1.358 2.967 1.00 83.31 94 GLU A N 1
ATOM 646 C CA . GLU A 1 94 ? -9.164 -2.002 3.281 1.00 83.31 94 GLU A CA 1
ATOM 647 C C . GLU A 1 94 ? -9.424 -3.435 3.758 1.00 83.31 94 GLU A C 1
ATOM 649 O O . GLU A 1 94 ? -10.427 -3.723 4.427 1.00 83.31 94 GLU A O 1
ATOM 654 N N . THR A 1 95 ? -8.577 -4.371 3.346 1.00 82.81 95 THR A N 1
ATOM 655 C CA . THR A 1 95 ? -8.636 -5.758 3.803 1.00 82.81 95 THR A CA 1
ATOM 656 C C . THR A 1 95 ? -7.242 -6.277 4.082 1.00 82.81 95 THR A C 1
ATOM 658 O O . THR A 1 95 ? -6.494 -6.549 3.143 1.00 82.81 95 THR A O 1
ATOM 661 N N . THR A 1 96 ? -6.959 -6.529 5.355 1.00 80.44 96 THR A N 1
ATOM 662 C CA . THR A 1 96 ? -5.680 -7.078 5.794 1.00 80.44 96 THR A CA 1
ATOM 663 C C . THR A 1 96 ? -5.850 -8.466 6.402 1.00 80.44 96 THR A C 1
ATOM 665 O O . THR A 1 96 ? -6.725 -8.710 7.238 1.00 80.44 96 THR A O 1
ATOM 668 N N . ALA A 1 97 ? -5.046 -9.431 5.953 1.00 76.81 97 ALA A N 1
ATOM 669 C CA . ALA A 1 97 ? -5.266 -10.829 6.297 1.00 76.81 97 ALA A CA 1
ATOM 670 C C . ALA A 1 97 ? -4.395 -11.387 7.433 1.00 76.81 97 ALA A C 1
ATOM 672 O O . ALA A 1 97 ? -4.872 -12.350 8.031 1.00 76.81 97 ALA A O 1
ATOM 673 N N . GLN A 1 98 ? -3.186 -10.887 7.739 1.00 76.69 98 GLN A N 1
ATOM 674 C CA . GLN A 1 98 ? -2.337 -11.460 8.813 1.00 76.69 98 GLN A CA 1
ATOM 675 C C . GLN A 1 98 ? -1.787 -10.433 9.820 1.00 76.69 98 GLN A C 1
ATOM 677 O O . GLN A 1 98 ? -2.306 -10.347 10.926 1.00 76.69 98 GLN A O 1
ATOM 682 N N . ASP A 1 99 ? -0.756 -9.674 9.487 1.00 79.56 99 ASP A N 1
ATOM 683 C CA . ASP A 1 99 ? -0.036 -8.865 10.469 1.00 79.56 99 ASP A CA 1
ATOM 684 C C . ASP A 1 99 ? 0.132 -7.437 9.963 1.00 79.56 99 ASP A C 1
ATOM 686 O O . ASP A 1 99 ? 0.645 -7.197 8.870 1.00 79.56 99 ASP A O 1
ATOM 690 N N . THR A 1 100 ? -0.298 -6.484 10.787 1.00 80.44 100 THR A N 1
ATOM 691 C CA . THR A 1 100 ? -0.091 -5.059 10.530 1.00 80.44 100 THR A CA 1
ATOM 692 C C . THR A 1 100 ? 0.587 -4.415 11.729 1.00 80.44 100 THR A C 1
ATOM 694 O O . THR A 1 100 ? 0.035 -4.400 12.832 1.00 80.44 100 THR A O 1
ATOM 697 N N . ALA A 1 101 ? 1.748 -3.813 11.504 1.00 83.62 101 ALA A N 1
ATOM 698 C CA . ALA A 1 101 ? 2.412 -2.910 12.430 1.00 83.62 101 ALA A CA 1
ATOM 699 C C . ALA A 1 101 ? 2.353 -1.482 11.874 1.00 83.62 101 ALA A C 1
ATOM 701 O O . ALA A 1 101 ? 2.800 -1.221 10.760 1.00 83.62 101 ALA A O 1
ATOM 702 N N . GLN A 1 102 ? 1.793 -0.547 12.640 1.00 83.44 102 GLN A N 1
ATOM 703 C CA . GLN A 1 102 ? 1.775 0.872 12.283 1.00 83.44 102 GLN A CA 1
ATOM 704 C C . GLN A 1 102 ? 2.337 1.725 13.419 1.00 83.44 102 GLN A C 1
ATOM 706 O O . GLN A 1 102 ? 1.722 1.849 14.482 1.00 83.44 102 GLN A O 1
ATOM 711 N N . GLU A 1 103 ? 3.465 2.379 13.179 1.00 86.31 103 GLU A N 1
ATOM 712 C CA . GLU A 1 103 ? 4.017 3.401 14.063 1.00 86.31 103 GLU A CA 1
ATOM 713 C C . GLU A 1 103 ? 3.659 4.779 13.497 1.00 86.31 103 GLU A C 1
ATOM 715 O O . GLU A 1 103 ? 4.116 5.181 12.433 1.00 86.31 103 GLU A O 1
ATOM 720 N N . GLY A 1 104 ? 2.832 5.543 14.207 1.00 85.69 104 GLY A N 1
ATOM 721 C CA . GLY A 1 104 ? 2.419 6.879 13.787 1.00 85.69 104 GLY A CA 1
ATOM 722 C C . GLY A 1 104 ? 0.906 7.100 13.755 1.00 85.69 104 GLY A C 1
ATOM 723 O O . GLY A 1 104 ? 0.104 6.232 14.111 1.00 85.69 104 GLY A O 1
ATOM 724 N N . PRO A 1 105 ? 0.486 8.333 13.426 1.00 86.62 105 PRO A N 1
ATOM 725 C CA . PRO A 1 105 ? -0.923 8.666 13.323 1.00 86.62 105 PRO A CA 1
ATOM 726 C C . PRO A 1 105 ? -1.538 8.070 12.053 1.00 86.62 105 PRO A C 1
ATOM 728 O O . PRO A 1 105 ? -1.062 8.346 10.954 1.00 86.62 105 PRO A O 1
ATOM 731 N N . SER A 1 106 ? -2.655 7.359 12.202 1.00 86.06 106 SER A N 1
ATOM 732 C CA . SER A 1 106 ? -3.366 6.748 11.071 1.00 86.06 106 SER A CA 1
ATOM 733 C C . SER A 1 106 ? -4.810 7.222 11.003 1.00 86.06 106 SER A C 1
ATOM 735 O O . SER A 1 106 ? -5.498 7.307 12.024 1.00 86.06 106 SER A O 1
ATOM 737 N N . ILE A 1 107 ? -5.278 7.532 9.796 1.00 87.56 107 ILE A N 1
ATOM 738 C CA . ILE A 1 107 ? -6.662 7.916 9.511 1.00 87.56 107 ILE A CA 1
ATOM 739 C C . ILE A 1 107 ? -7.236 6.915 8.522 1.00 87.56 107 ILE A C 1
ATOM 741 O O . ILE A 1 107 ? -6.817 6.899 7.370 1.00 87.56 107 ILE A O 1
ATOM 745 N N . ILE A 1 108 ? -8.226 6.131 8.937 1.00 85.25 108 ILE A N 1
ATOM 746 C CA . ILE A 1 108 ? -8.918 5.189 8.052 1.00 85.25 108 ILE A CA 1
ATOM 747 C C . ILE A 1 108 ? -10.359 5.659 7.881 1.00 85.25 108 ILE A C 1
ATOM 749 O O . ILE A 1 108 ? -11.103 5.837 8.850 1.00 85.25 108 ILE A O 1
ATOM 753 N N . THR A 1 109 ? -10.756 5.894 6.634 1.00 87.00 109 THR A N 1
ATOM 754 C CA . THR A 1 109 ? -12.116 6.284 6.257 1.00 87.00 109 THR A CA 1
ATOM 755 C C . THR A 1 109 ? -12.678 5.274 5.272 1.00 87.00 109 THR A C 1
ATOM 757 O O . THR A 1 109 ? -12.358 5.310 4.087 1.00 87.00 109 THR A O 1
ATOM 760 N N . GLY A 1 110 ? -13.553 4.394 5.749 1.00 84.31 110 GLY A N 1
ATOM 761 C CA . GLY A 1 110 ? -14.101 3.313 4.937 1.00 84.31 110 GLY A CA 1
ATOM 762 C C . GLY A 1 110 ? -14.310 2.029 5.733 1.00 84.31 110 GLY A C 1
ATOM 763 O O . GLY A 1 110 ? -14.056 2.001 6.940 1.00 84.31 110 GLY A O 1
ATOM 764 N N . PRO A 1 111 ? -14.848 0.984 5.089 1.00 82.81 111 PRO A N 1
ATOM 765 C CA . PRO A 1 111 ? -14.898 -0.339 5.687 1.00 82.81 111 PRO A CA 1
ATOM 766 C C . PRO A 1 111 ? -13.483 -0.922 5.764 1.00 82.81 111 PRO A C 1
ATOM 768 O O . PRO A 1 111 ? -12.770 -0.958 4.771 1.00 82.81 111 PRO A O 1
ATOM 771 N N . GLU A 1 112 ? -13.111 -1.407 6.937 1.00 82.50 112 GLU A N 1
ATOM 772 C CA . GLU A 1 112 ? -11.853 -2.113 7.169 1.00 82.50 112 GLU A CA 1
ATOM 773 C C . GLU A 1 112 ? -12.193 -3.547 7.578 1.00 82.50 112 GLU A C 1
ATOM 775 O O . GLU A 1 112 ? -13.179 -3.785 8.286 1.00 82.50 112 GLU A O 1
ATOM 780 N N . THR A 1 113 ? -11.434 -4.518 7.085 1.00 82.12 113 THR A N 1
ATOM 781 C CA . THR A 1 113 ? -11.536 -5.909 7.523 1.00 82.12 113 THR A CA 1
ATOM 782 C C . THR A 1 113 ? -10.150 -6.449 7.793 1.00 82.12 113 THR A C 1
ATOM 784 O O . THR A 1 113 ? -9.439 -6.813 6.862 1.00 82.12 113 THR A O 1
ATOM 787 N N . THR A 1 114 ? -9.825 -6.583 9.072 1.00 78.44 114 THR A N 1
ATOM 788 C CA . THR A 1 114 ? -8.579 -7.205 9.504 1.00 78.44 114 THR A CA 1
ATOM 789 C C . THR A 1 114 ? -8.864 -8.587 10.076 1.00 78.44 114 THR A C 1
ATOM 791 O O . THR A 1 114 ? -9.706 -8.751 10.963 1.00 78.44 114 THR A O 1
ATOM 794 N N . ALA A 1 115 ? -8.232 -9.619 9.516 1.00 75.12 115 ALA A N 1
ATOM 795 C CA . ALA A 1 115 ? -8.507 -11.003 9.894 1.00 75.12 115 ALA A CA 1
ATOM 796 C C . ALA A 1 115 ? -7.671 -11.492 11.090 1.00 75.12 115 ALA A C 1
ATOM 798 O O . ALA A 1 115 ? -8.018 -12.531 11.656 1.00 75.12 115 ALA A O 1
ATOM 799 N N . GLN A 1 116 ? -6.589 -10.798 11.453 1.00 74.94 116 GLN A N 1
ATOM 800 C CA . GLN A 1 116 ? -5.544 -11.251 12.387 1.00 74.94 116 GLN A CA 1
ATOM 801 C C . GLN A 1 116 ? -4.941 -10.046 13.171 1.00 74.94 116 GLN A C 1
ATOM 803 O O . GLN A 1 116 ? -5.682 -9.107 13.452 1.00 74.94 116 GLN A O 1
ATOM 808 N N . ASP A 1 117 ? -3.686 -10.108 13.637 1.00 76.75 117 ASP A N 1
ATOM 809 C CA . ASP A 1 117 ? -3.101 -9.181 14.625 1.00 76.75 117 ASP A CA 1
ATOM 810 C C . ASP A 1 117 ? -2.862 -7.771 14.054 1.00 76.75 117 ASP A C 1
ATOM 812 O O . ASP A 1 117 ? -2.598 -7.570 12.868 1.00 76.75 117 ASP A O 1
ATOM 816 N N . THR A 1 118 ? -2.994 -6.758 14.905 1.00 76.62 118 THR A N 1
ATOM 817 C CA . THR A 1 118 ? -2.719 -5.367 14.542 1.00 76.62 118 THR A CA 1
ATOM 818 C C . THR A 1 118 ? -2.093 -4.669 15.730 1.00 76.62 118 THR A C 1
ATOM 820 O O . THR A 1 118 ? -2.724 -4.492 16.778 1.00 76.62 118 THR A O 1
ATOM 823 N N . ALA A 1 119 ? -0.861 -4.218 15.542 1.00 81.00 119 ALA A N 1
ATOM 824 C CA . ALA A 1 119 ? -0.156 -3.361 16.470 1.00 81.00 119 ALA A CA 1
ATOM 825 C C . ALA A 1 119 ? -0.142 -1.938 15.908 1.00 81.00 119 ALA A C 1
ATOM 827 O O . ALA A 1 119 ? 0.385 -1.692 14.829 1.00 81.00 119 ALA A O 1
ATOM 828 N N . GLN A 1 120 ? -0.705 -0.986 16.651 1.00 80.56 120 GLN A N 1
ATOM 829 C CA . GLN A 1 120 ? -0.590 0.431 16.321 1.00 80.56 120 GLN A CA 1
ATOM 830 C C . GLN A 1 120 ? 0.023 1.193 17.496 1.00 80.56 120 GLN A C 1
ATOM 832 O O . GLN A 1 120 ? -0.590 1.277 18.567 1.00 80.56 120 GLN A O 1
ATOM 837 N N . ALA A 1 121 ? 1.190 1.805 17.296 1.00 79.31 121 ALA A N 1
ATOM 838 C CA . ALA A 1 121 ? 1.726 2.795 18.221 1.00 79.31 121 ALA A CA 1
ATOM 839 C C . ALA A 1 121 ? 1.533 4.198 17.649 1.00 79.31 121 ALA A C 1
ATOM 841 O O . ALA A 1 121 ? 2.316 4.737 16.873 1.00 79.31 121 ALA A O 1
A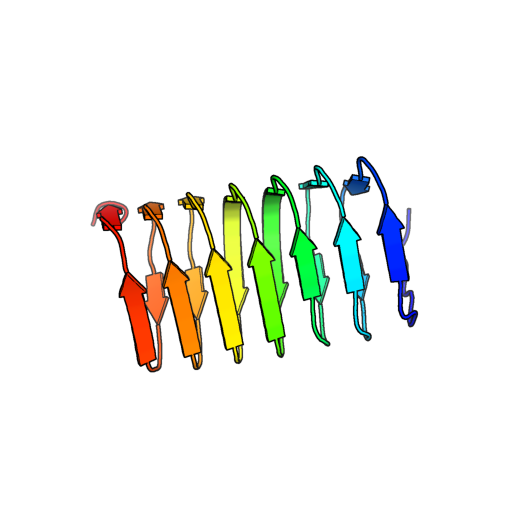TOM 842 N N . GLY A 1 122 ? 0.442 4.826 18.062 1.00 79.31 122 GLY A N 1
ATOM 843 C CA . GLY A 1 122 ? 0.110 6.176 17.645 1.00 79.31 122 GLY A CA 1
ATOM 844 C C . GLY A 1 122 ? -1.384 6.438 17.762 1.00 79.31 122 GLY A C 1
ATOM 845 O O . GLY A 1 122 ? -2.169 5.523 18.013 1.00 79.31 122 GLY A O 1
ATOM 846 N N . PRO A 1 123 ? -1.807 7.703 17.649 1.00 80.12 123 PRO A N 1
ATOM 847 C CA . PRO A 1 123 ? -3.221 8.024 17.623 1.00 80.12 123 PRO A CA 1
ATOM 848 C C . PRO A 1 123 ? -3.838 7.586 16.287 1.00 80.12 123 PRO A C 1
ATOM 850 O O . PRO A 1 123 ? -3.553 8.171 15.246 1.00 80.12 123 PRO A O 1
ATOM 853 N N . GLY A 1 124 ? -4.720 6.590 16.333 1.00 79.56 124 GLY A N 1
ATOM 854 C CA . GLY A 1 124 ? -5.573 6.203 15.211 1.00 79.56 124 GLY A CA 1
ATOM 855 C C . GLY A 1 124 ? -6.928 6.908 15.254 1.00 79.56 124 GLY A C 1
ATOM 856 O O . GLY A 1 124 ? -7.522 7.062 16.326 1.00 79.56 124 GLY A O 1
ATOM 857 N N . CYS A 1 125 ? -7.449 7.324 14.101 1.00 79.06 125 CYS A N 1
ATOM 858 C CA . CYS A 1 125 ? -8.859 7.662 13.954 1.00 79.06 125 CYS A CA 1
ATOM 859 C C . CYS A 1 125 ? -9.503 6.831 12.842 1.00 79.06 125 CYS A C 1
ATOM 861 O O . CYS A 1 125 ? -9.135 6.897 11.672 1.00 79.06 125 CYS A O 1
ATOM 863 N N . HIS A 1 126 ? -10.510 6.052 13.230 1.00 76.62 126 HIS A N 1
ATOM 864 C CA . HIS A 1 126 ? -11.313 5.264 12.307 1.00 76.62 126 HIS A CA 1
ATOM 865 C C . HIS A 1 126 ? -12.688 5.902 12.169 1.00 76.62 126 HIS A C 1
ATOM 867 O O . HIS A 1 126 ? -13.415 6.067 13.151 1.00 76.62 126 HIS A O 1
ATOM 873 N N . SER A 1 127 ? -13.030 6.306 10.950 1.00 74.81 127 SER A N 1
ATOM 874 C CA . SER A 1 127 ? -14.373 6.754 10.591 1.00 74.81 127 SER A CA 1
ATOM 875 C C . SER A 1 127 ? -14.987 5.717 9.657 1.00 74.81 127 SER A C 1
ATOM 877 O O . SER A 1 127 ? -14.728 5.764 8.451 1.00 74.81 127 SER A O 1
ATOM 879 N N . PRO A 1 128 ? -15.796 4.775 10.173 1.00 62.94 128 PRO A N 1
ATOM 880 C CA . PRO A 1 128 ? -16.512 3.860 9.301 1.00 62.94 128 PRO A CA 1
ATOM 881 C C . PRO A 1 128 ? -17.421 4.680 8.380 1.00 62.94 128 PRO A C 1
ATOM 883 O O . PRO A 1 128 ? -18.138 5.579 8.835 1.00 62.94 128 PRO A O 1
ATOM 886 N N . ALA A 1 129 ? -17.375 4.401 7.075 1.00 55.66 129 ALA A N 1
ATOM 887 C CA . ALA A 1 129 ? -18.328 4.986 6.139 1.00 55.66 129 ALA A CA 1
ATOM 888 C C . ALA A 1 129 ? -19.751 4.659 6.628 1.00 55.66 129 ALA A C 1
ATOM 890 O O . ALA A 1 129 ? -20.029 3.520 6.999 1.00 55.66 129 ALA A O 1
ATOM 891 N N . GLY A 1 130 ? -20.606 5.685 6.704 1.00 54.56 130 GLY A N 1
ATOM 892 C CA . GLY A 1 130 ? -21.917 5.618 7.351 1.00 54.56 130 GLY A CA 1
ATOM 893 C C . GLY A 1 130 ? -22.758 4.410 6.930 1.00 54.56 130 GLY A C 1
ATOM 894 O O . GLY A 1 130 ? -22.772 4.035 5.759 1.00 54.56 130 GLY A O 1
ATOM 895 N N . GLN A 1 131 ? -23.448 3.831 7.918 1.00 40.53 131 GLN A N 1
ATOM 896 C CA . GLN A 1 131 ? -24.530 2.864 7.711 1.00 40.53 131 GLN A CA 1
ATOM 897 C C . GLN A 1 131 ? -25.676 3.460 6.889 1.00 40.53 131 GLN A C 1
ATOM 899 O O . GLN A 1 131 ? -25.980 4.660 7.094 1.00 40.53 131 GLN A O 1
#

Radius of gyration: 13.97 Å; chains: 1; bounding box: 41×22×42 Å

Organism: Pleurodeles waltl (NCBI:txid8319)

Secondary structure (DSSP, 8-state):
---EEE---EEEES-EEE-S-EEE-S-EEEES-EEEES-EEE-S-EEEES-EEEES-EEESSEEEEES-EEEES-EEE-SEEEEES-EEEES-EEE-SEEEEES-EEEES-EEE-SEEEEES-EEEEPPP-

Sequence (131 aa):
MGPEHTARVSGQEGPSIVTGPETTAQDTAQEGPSIVTGPETTAQGTAQEGPSIVTGPESSAQDTAQEGPSIVTGLESTAQDTAQEGPSIFTGPETTAQDTAQEGPSIITGPETTAQDTAQAGPGCHSPAGQ

pLDDT: mean 77.6, std 11.07, range [38.81, 89.5]